Protein AF-A0A0S4M2J9-F1 (afdb_monomer_lite)

Radius of gyration: 23.65 Å; chains: 1; bounding box: 39×30×94 Å

InterPro domains:
  IPR012902 Prokaryotic N-terminal methylation site [PF07963] (7-29)
  IPR012902 Prokaryotic N-terminal methylation site [TIGR02532] (8-29)
  IPR045584 Pilin-like [SSF54523] (9-126)

Sequence (169 aa):
MNNKKMLAFTLIELIVVVAIIGILAAIAIPAYQRYTAKAIFVSGYTLVSHFTDKALLSLAVDGSCRTPSTTGYIVLDSSSVLSKYIITPTLSTDPHSLEGCIVVGFFKSAADGGFAKFDGKAIRIHALKNAGTKDPILKSCVTDIDSSVFDADDLGCPYYSWAGTYLLS

Organism: NCBI:txid1561003

Foldseek 3Di:
DDPPPDPDDDPVNVVVVVVVVVVVCVVVVVVVLLVVLVVLVVQQVVVQVVLQVQLQVCCVVPVGSDDPPDAAWDADDLPGQFGTKHKDFDDDPDQAGKGGIKMKTQGDDVVSVHDPLRHLKIKIWAQIDGPPDPDHGDIAIEICRDCSSNQCVVVRHHHDVCSSPPDDD

pLDDT: mean 84.52, std 11.28, range [41.81, 96.94]

Secondary structure (DSSP, 8-state):
-------PPPHHHHHHHHHHHHHHHHHHHHHHHHHHHHHHHHHHHHHHHHHHHHHHHHHHHHS-S--SS-SSEEEPPTTSSEEEEEEEEE--SSTTSEEEEEEEEEEPPGGGT--GGGTT-EEEEEEEEETTS-PPPEEEEEE---TTT---GGGT--B-TTTT-SS--

Structure (mmCIF, N/CA/C/O backbone):
data_AF-A0A0S4M2J9-F1
#
_entry.id   AF-A0A0S4M2J9-F1
#
loop_
_atom_site.group_PDB
_atom_site.id
_atom_site.type_symbol
_atom_site.label_atom_id
_atom_site.label_alt_id
_atom_site.label_comp_id
_atom_site.label_asym_id
_atom_site.label_entity_id
_atom_site.label_seq_id
_atom_site.pdbx_PDB_ins_code
_atom_site.Cartn_x
_atom_site.Cartn_y
_atom_site.Cartn_z
_atom_site.occupancy
_atom_site.B_iso_or_equiv
_atom_site.auth_seq_id
_atom_site.auth_comp_id
_atom_site.auth_asym_id
_atom_site.auth_atom_id
_atom_site.pdbx_PDB_model_num
ATOM 1 N N . MET A 1 1 ? 3.319 -11.174 63.341 1.00 49.50 1 MET A N 1
ATOM 2 C CA . MET A 1 1 ? 2.776 -11.521 62.008 1.00 49.50 1 MET A CA 1
ATOM 3 C C . MET A 1 1 ? 2.441 -10.227 61.284 1.00 49.50 1 MET A C 1
ATOM 5 O O . MET A 1 1 ? 1.523 -9.533 61.700 1.00 49.50 1 MET A O 1
ATOM 9 N N . ASN A 1 2 ? 3.234 -9.848 60.278 1.00 52.75 2 ASN A N 1
ATOM 10 C CA . ASN A 1 2 ? 2.991 -8.636 59.493 1.00 52.75 2 ASN A CA 1
ATOM 11 C C . ASN A 1 2 ? 1.757 -8.846 58.607 1.00 52.75 2 ASN A C 1
ATOM 13 O O . ASN A 1 2 ? 1.847 -9.486 57.561 1.00 52.75 2 ASN A O 1
ATOM 17 N N . ASN A 1 3 ? 0.610 -8.309 59.031 1.00 58.16 3 ASN A N 1
ATOM 18 C CA . ASN A 1 3 ? -0.598 -8.247 58.212 1.00 58.16 3 ASN A CA 1
ATOM 19 C C . ASN A 1 3 ? -0.371 -7.249 57.070 1.00 58.16 3 ASN A C 1
ATOM 21 O O . ASN A 1 3 ? -0.619 -6.051 57.209 1.00 58.16 3 ASN A O 1
ATOM 25 N N . LYS A 1 4 ? 0.110 -7.740 55.923 1.00 65.38 4 LYS A N 1
ATOM 26 C CA . LYS A 1 4 ? 0.013 -6.997 54.664 1.00 65.38 4 LYS A CA 1
ATOM 27 C C . LYS A 1 4 ? -1.476 -6.831 54.361 1.00 65.38 4 LYS A C 1
ATOM 29 O O . LYS A 1 4 ? -2.137 -7.799 53.994 1.00 65.38 4 LYS A O 1
ATOM 34 N N . LYS A 1 5 ? -2.015 -5.621 54.552 1.00 65.75 5 LYS A N 1
ATOM 35 C CA . LYS A 1 5 ? -3.349 -5.261 54.060 1.00 65.75 5 LYS A CA 1
ATOM 36 C C . LYS A 1 5 ? -3.358 -5.515 52.553 1.00 65.75 5 LYS A C 1
ATOM 38 O O . LYS A 1 5 ? -2.658 -4.825 51.816 1.00 65.75 5 LYS A O 1
ATOM 43 N N . MET A 1 6 ? -4.101 -6.519 52.103 1.00 65.94 6 MET A N 1
ATOM 44 C CA . MET A 1 6 ? -4.396 -6.668 50.683 1.00 65.94 6 MET A CA 1
ATOM 45 C C . MET A 1 6 ? -5.334 -5.520 50.306 1.00 65.94 6 MET A C 1
ATOM 47 O O . MET A 1 6 ? -6.475 -5.477 50.762 1.00 65.94 6 MET A O 1
ATOM 51 N N . LEU A 1 7 ? -4.820 -4.554 49.541 1.00 69.19 7 LEU A N 1
ATOM 52 C CA . LEU A 1 7 ? -5.616 -3.522 48.878 1.00 69.19 7 LEU A CA 1
ATOM 53 C C . LEU A 1 7 ? -6.433 -4.223 47.787 1.00 69.19 7 LEU A C 1
ATOM 55 O O . LEU A 1 7 ? -5.978 -4.377 46.658 1.00 69.19 7 LEU A O 1
ATOM 59 N N . ALA A 1 8 ? -7.591 -4.756 48.166 1.00 70.81 8 ALA A N 1
ATOM 60 C CA . ALA A 1 8 ? -8.529 -5.353 47.232 1.00 70.81 8 ALA A CA 1
ATOM 61 C C . ALA A 1 8 ? -9.339 -4.237 46.559 1.00 70.81 8 ALA A C 1
ATOM 63 O O . ALA A 1 8 ? -9.891 -3.374 47.240 1.00 70.81 8 ALA A O 1
ATOM 64 N N . PHE A 1 9 ? -9.388 -4.263 45.228 1.00 82.12 9 PHE A N 1
ATOM 65 C CA . PHE A 1 9 ? -10.215 -3.375 44.410 1.00 82.12 9 PHE A CA 1
ATOM 66 C C . PHE A 1 9 ? -11.697 -3.648 44.702 1.00 82.12 9 PHE A C 1
ATOM 68 O O . PHE A 1 9 ? -12.104 -4.812 44.768 1.00 82.12 9 PHE A O 1
ATOM 75 N N . THR A 1 10 ? -12.517 -2.613 44.888 1.00 90.69 10 THR A N 1
ATOM 76 C CA . THR A 1 10 ? -13.954 -2.817 45.116 1.00 90.69 10 THR A CA 1
ATOM 77 C C . THR A 1 10 ? -14.673 -3.170 43.811 1.00 90.69 10 THR A C 1
ATOM 79 O O . THR A 1 10 ? -14.272 -2.765 42.717 1.00 90.69 10 THR A O 1
ATOM 82 N N . LEU A 1 11 ? -15.778 -3.916 43.910 1.00 89.88 11 LEU A N 1
ATOM 83 C CA . LEU A 1 11 ? -16.585 -4.292 42.742 1.00 89.88 11 LEU A CA 1
ATOM 84 C C . LEU A 1 11 ? -17.159 -3.059 42.021 1.00 89.88 11 LEU A C 1
ATOM 86 O O . LEU A 1 11 ? -17.265 -3.052 40.797 1.00 89.88 11 LEU A O 1
ATOM 90 N N . ILE A 1 12 ? -17.470 -1.997 42.770 1.00 92.56 12 ILE A N 1
ATOM 91 C CA . ILE A 1 12 ? -17.951 -0.739 42.196 1.00 92.56 12 ILE A CA 1
ATOM 92 C C . ILE A 1 12 ? -16.844 0.024 41.458 1.00 92.56 12 ILE A C 1
ATOM 94 O O . ILE A 1 12 ? -17.089 0.520 40.361 1.00 92.56 12 ILE A O 1
ATOM 98 N N . GLU A 1 13 ? -15.617 0.055 41.987 1.00 92.50 13 GLU A N 1
ATOM 99 C CA . GLU A 1 13 ? -14.477 0.661 41.286 1.00 92.50 13 GLU A CA 1
ATOM 100 C C . GLU A 1 13 ? -14.176 -0.078 39.981 1.00 92.50 13 GLU A C 1
ATOM 102 O O . GLU A 1 13 ? -13.926 0.554 38.956 1.00 92.50 13 GLU A O 1
ATOM 107 N N . LEU A 1 14 ? -14.265 -1.411 39.982 1.00 91.25 14 LEU A N 1
ATOM 108 C CA . LEU A 1 14 ? -14.032 -2.207 38.779 1.00 91.25 14 LEU A CA 1
ATOM 109 C C . LEU A 1 14 ? -15.054 -1.890 37.675 1.00 91.25 14 LEU A C 1
ATOM 111 O O . LEU A 1 14 ? -14.672 -1.705 36.521 1.00 91.25 14 LEU A O 1
ATOM 115 N N . ILE A 1 15 ? -16.342 -1.792 38.016 1.00 95.25 15 ILE A N 1
ATOM 116 C CA . ILE A 1 15 ? -17.405 -1.526 37.033 1.00 95.25 15 ILE A CA 1
ATOM 117 C C . ILE A 1 15 ? -17.233 -0.144 36.392 1.00 95.25 15 ILE A C 1
ATOM 119 O O . ILE A 1 15 ? -17.374 -0.015 35.175 1.00 95.25 15 ILE A O 1
ATOM 123 N N . VAL A 1 16 ? -16.877 0.877 37.179 1.00 94.88 16 VAL A N 1
ATOM 124 C CA . VAL A 1 16 ? -16.634 2.229 36.648 1.00 94.88 16 VAL A CA 1
ATOM 125 C C . VAL A 1 16 ? -15.418 2.241 35.718 1.00 94.88 16 VAL A C 1
ATOM 127 O O . VAL A 1 16 ? -15.480 2.823 34.636 1.00 94.88 16 VAL A O 1
ATOM 130 N N . VAL A 1 17 ? -14.333 1.554 36.086 1.00 95.62 17 VAL A N 1
ATOM 131 C CA . VAL A 1 17 ? -13.135 1.452 35.238 1.00 95.62 17 VAL A CA 1
ATOM 132 C C . VAL A 1 17 ? -13.454 0.762 33.910 1.00 95.62 17 VAL A C 1
ATOM 134 O O . VAL A 1 17 ? -13.076 1.268 32.854 1.00 95.62 17 VAL A O 1
ATOM 137 N N . VAL A 1 18 ? -14.198 -0.348 33.935 1.00 95.12 18 VAL A N 1
ATOM 138 C CA . VAL A 1 18 ? -14.608 -1.060 32.712 1.00 95.12 18 VAL A CA 1
ATOM 139 C C . VAL A 1 18 ? -15.498 -0.180 31.831 1.00 95.12 18 VAL A C 1
ATOM 141 O O . VAL A 1 18 ? -15.320 -0.174 30.614 1.00 95.12 18 VAL A O 1
ATOM 144 N N . ALA A 1 19 ? -16.400 0.611 32.420 1.00 95.75 19 ALA A N 1
ATOM 145 C CA . ALA A 1 19 ? -17.243 1.540 31.670 1.00 95.75 19 ALA A CA 1
ATOM 146 C C . ALA A 1 19 ? -16.417 2.614 30.937 1.00 95.75 19 ALA A C 1
ATOM 148 O O . ALA A 1 19 ? -16.646 2.867 29.754 1.00 95.75 19 ALA A O 1
ATOM 149 N N . ILE A 1 20 ? -15.416 3.200 31.602 1.00 96.94 20 ILE A N 1
ATOM 150 C CA . ILE A 1 20 ? -14.529 4.202 30.990 1.00 96.94 20 ILE A CA 1
ATOM 151 C C . ILE A 1 20 ? -13.689 3.571 29.872 1.00 96.94 20 ILE A C 1
ATOM 153 O O . ILE A 1 20 ? -13.623 4.117 28.769 1.00 96.94 20 ILE A O 1
ATOM 157 N N . ILE A 1 21 ? -13.087 2.401 30.120 1.00 96.50 21 ILE A N 1
ATOM 158 C CA . ILE A 1 21 ? -12.303 1.677 29.106 1.00 96.50 21 ILE A CA 1
ATOM 159 C C . ILE A 1 21 ? -13.180 1.316 27.902 1.00 96.50 21 ILE A C 1
ATOM 161 O O . ILE A 1 21 ? -12.721 1.439 26.770 1.00 96.50 21 ILE A O 1
ATOM 165 N N . GLY A 1 22 ? -14.443 0.935 28.117 1.00 96.38 22 GLY A N 1
ATOM 166 C CA . GLY A 1 22 ? -15.388 0.626 27.043 1.00 96.38 22 GLY A CA 1
ATOM 167 C C . GLY A 1 22 ? -15.620 1.800 26.087 1.00 96.38 22 GLY A C 1
ATOM 168 O O . GLY A 1 22 ? -15.558 1.623 24.870 1.00 96.38 22 GLY A O 1
ATOM 169 N N . ILE A 1 23 ? -15.813 3.012 26.622 1.00 95.81 23 ILE A N 1
ATOM 170 C CA . ILE A 1 23 ? -15.996 4.228 25.809 1.00 95.81 23 ILE A CA 1
ATOM 171 C C . ILE A 1 23 ? -14.713 4.561 25.038 1.00 95.81 23 ILE A C 1
ATOM 173 O O . ILE A 1 23 ? -14.763 4.835 23.839 1.00 95.81 23 ILE A O 1
ATOM 177 N N . LEU A 1 24 ? -13.555 4.499 25.703 1.00 96.94 24 LEU A N 1
ATOM 178 C CA . LEU A 1 24 ? -12.268 4.763 25.056 1.00 96.94 24 LEU A CA 1
ATOM 179 C C . LEU A 1 24 ? -11.977 3.748 23.944 1.00 96.94 24 LEU A C 1
ATOM 181 O O . LEU A 1 24 ? -11.538 4.132 22.861 1.00 96.94 24 LEU A O 1
ATOM 185 N N . ALA A 1 25 ? -12.267 2.466 24.178 1.00 95.44 25 ALA A N 1
ATOM 186 C CA . ALA A 1 25 ? -12.055 1.394 23.213 1.00 95.44 25 ALA A CA 1
ATOM 187 C C . ALA A 1 25 ? -12.900 1.578 21.943 1.00 95.44 25 ALA A C 1
ATOM 189 O O . ALA A 1 25 ? -12.393 1.352 20.844 1.00 95.44 25 ALA A O 1
ATOM 190 N N . ALA A 1 26 ? -14.145 2.050 22.067 1.00 95.12 26 ALA A N 1
ATOM 191 C CA . ALA A 1 26 ? -15.024 2.287 20.920 1.00 95.12 26 ALA A CA 1
ATOM 192 C C . ALA A 1 26 ? -14.437 3.288 19.907 1.00 95.12 26 ALA A C 1
ATOM 194 O O . ALA A 1 26 ? -14.635 3.136 18.703 1.00 95.12 26 ALA A O 1
ATOM 195 N N . ILE A 1 27 ? -13.676 4.280 20.380 1.00 93.38 27 ILE A N 1
ATOM 196 C CA . ILE A 1 27 ? -13.014 5.283 19.532 1.00 93.38 27 ILE A CA 1
ATOM 197 C C . ILE A 1 27 ? -11.606 4.815 19.133 1.00 93.38 27 ILE A C 1
ATOM 199 O O . ILE A 1 27 ? -11.189 4.966 17.984 1.00 93.38 27 ILE A O 1
ATOM 203 N N . ALA A 1 28 ? -10.865 4.218 20.070 1.00 92.94 28 ALA A N 1
ATOM 204 C CA . ALA A 1 28 ? -9.468 3.846 19.874 1.00 92.94 28 ALA A CA 1
ATOM 20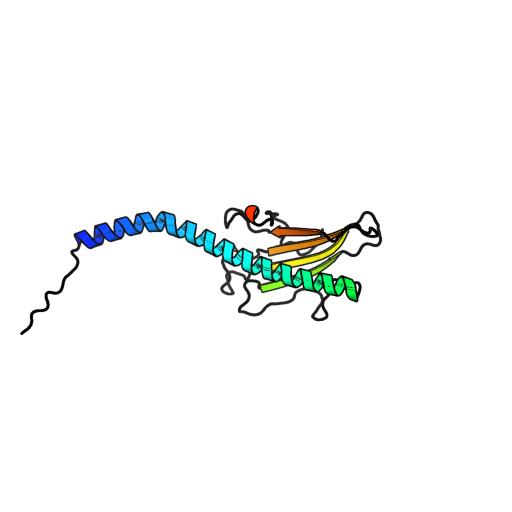5 C C . ALA A 1 28 ? -9.282 2.673 18.900 1.00 92.94 28 ALA A C 1
ATOM 207 O O . ALA A 1 28 ? -8.358 2.698 18.090 1.00 92.94 28 ALA A O 1
ATOM 208 N N . ILE A 1 29 ? -10.154 1.661 18.938 1.00 90.50 29 ILE A N 1
ATOM 209 C CA . ILE A 1 29 ? -10.050 0.473 18.076 1.00 90.50 29 ILE A CA 1
ATOM 210 C C . ILE A 1 29 ? -10.122 0.830 16.579 1.00 90.50 29 ILE A C 1
ATOM 212 O O . ILE A 1 29 ? -9.194 0.464 15.851 1.00 90.50 29 ILE A O 1
ATOM 216 N N . PRO A 1 30 ? -11.151 1.541 16.073 1.00 89.12 30 PRO A N 1
ATOM 217 C CA . PRO A 1 30 ? -11.218 1.877 14.650 1.00 89.12 30 PRO A CA 1
ATOM 218 C C . PRO A 1 30 ? -10.076 2.805 14.217 1.00 89.12 30 PRO A C 1
ATOM 220 O O . PRO A 1 30 ? -9.539 2.639 13.120 1.00 89.12 30 PRO A O 1
ATOM 223 N N . ALA A 1 31 ? -9.649 3.732 15.081 1.00 90.12 31 ALA A N 1
ATOM 224 C CA . ALA A 1 31 ? -8.497 4.587 14.810 1.00 90.12 31 ALA A CA 1
ATOM 225 C C . ALA A 1 31 ? -7.204 3.763 14.669 1.00 90.12 31 ALA A C 1
ATOM 227 O O . ALA A 1 31 ? -6.488 3.893 13.677 1.00 90.12 31 ALA A O 1
ATOM 228 N N . TYR A 1 32 ? -6.937 2.851 15.608 1.00 90.56 32 TYR A N 1
ATOM 229 C CA . TYR A 1 32 ? -5.769 1.968 15.572 1.00 90.56 32 TYR A CA 1
ATOM 230 C C . TYR A 1 32 ? -5.749 1.068 14.326 1.00 90.56 32 TYR A C 1
ATOM 232 O O . TYR A 1 32 ? -4.704 0.895 13.692 1.00 90.56 32 TYR A O 1
ATOM 240 N N . GLN A 1 33 ? -6.908 0.547 13.911 1.00 89.25 33 GLN A N 1
ATOM 241 C CA . GLN A 1 33 ? -7.027 -0.229 12.672 1.00 89.25 33 GLN A CA 1
ATOM 242 C C . GLN A 1 33 ? -6.654 0.585 11.423 1.00 89.25 33 GLN A C 1
ATOM 244 O O . GLN A 1 33 ? -6.030 0.046 10.513 1.00 89.25 33 GLN A O 1
ATOM 249 N N . ARG A 1 34 ? -6.998 1.879 11.369 1.00 88.50 34 ARG A N 1
ATOM 250 C CA . ARG A 1 34 ? -6.601 2.758 10.255 1.00 88.50 34 ARG A CA 1
ATOM 251 C C . ARG A 1 34 ? -5.103 3.058 10.262 1.00 88.50 34 ARG A C 1
ATOM 253 O O . ARG A 1 34 ? -4.475 3.027 9.208 1.00 88.50 34 ARG A O 1
ATOM 260 N N . TYR A 1 35 ? -4.510 3.302 11.432 1.00 90.69 35 TYR A N 1
ATOM 261 C CA . TYR A 1 35 ? -3.064 3.539 11.542 1.00 90.69 35 TYR A CA 1
ATOM 262 C C . TYR A 1 35 ? -2.240 2.326 11.120 1.00 90.69 35 TYR A C 1
ATOM 264 O O . TYR A 1 35 ? -1.276 2.461 10.368 1.00 90.69 35 TYR A O 1
ATOM 272 N N . THR A 1 36 ? -2.639 1.140 11.574 1.00 90.31 36 THR A N 1
ATOM 273 C CA . THR A 1 36 ? -1.987 -0.109 11.172 1.00 90.31 36 THR A CA 1
ATOM 274 C C . THR A 1 36 ? -2.139 -0.341 9.671 1.00 90.31 36 THR A C 1
ATOM 276 O O . THR A 1 36 ? -1.126 -0.552 9.008 1.00 90.31 36 THR A O 1
ATOM 279 N N . ALA A 1 37 ? -3.345 -0.178 9.107 1.00 90.94 37 ALA A N 1
ATOM 280 C CA . ALA A 1 37 ? -3.584 -0.242 7.660 1.00 90.94 37 ALA A CA 1
ATOM 281 C C . ALA A 1 37 ? -2.657 0.694 6.864 1.00 90.94 37 ALA A C 1
ATOM 283 O O . ALA A 1 37 ? -1.991 0.256 5.927 1.00 90.94 37 ALA A O 1
ATOM 284 N N . LYS A 1 38 ? -2.534 1.958 7.285 1.00 91.88 38 LYS A N 1
ATOM 285 C CA . LYS A 1 38 ? -1.633 2.927 6.648 1.00 91.88 38 LYS A CA 1
ATOM 286 C C . LYS A 1 38 ? -0.167 2.481 6.702 1.00 91.88 38 LYS A C 1
ATOM 288 O O . LYS A 1 38 ? 0.538 2.588 5.703 1.00 91.88 38 LYS A O 1
ATOM 293 N N . ALA A 1 39 ? 0.301 1.950 7.832 1.00 91.75 39 ALA A N 1
ATOM 294 C CA . ALA A 1 39 ? 1.679 1.466 7.969 1.00 91.75 39 ALA A CA 1
ATOM 295 C C . ALA A 1 39 ? 1.985 0.279 7.032 1.00 91.75 39 ALA A C 1
ATOM 297 O O . ALA A 1 39 ? 3.057 0.203 6.424 1.00 91.75 39 ALA A O 1
ATOM 298 N N . ILE A 1 40 ? 1.023 -0.628 6.865 1.00 91.31 40 ILE A N 1
ATOM 299 C CA . ILE A 1 40 ? 1.135 -1.774 5.952 1.00 91.31 40 ILE A CA 1
ATOM 300 C C . ILE A 1 40 ? 1.161 -1.300 4.508 1.00 91.31 40 ILE A C 1
ATOM 302 O O . ILE A 1 40 ? 1.985 -1.754 3.719 1.00 91.31 40 ILE A O 1
ATOM 306 N N . PHE A 1 41 ? 0.300 -0.346 4.165 1.00 93.06 41 PHE A N 1
ATOM 307 C CA . PHE A 1 41 ? 0.306 0.231 2.835 1.00 93.06 41 PHE A CA 1
ATOM 308 C C . PHE A 1 41 ? 1.637 0.896 2.505 1.00 93.06 41 PHE A C 1
ATOM 310 O O . PHE A 1 41 ? 2.204 0.621 1.455 1.00 93.06 41 PHE A O 1
ATOM 317 N N . VAL A 1 42 ? 2.162 1.726 3.410 1.00 93.56 42 VAL A N 1
ATOM 318 C CA . VAL A 1 42 ? 3.446 2.410 3.208 1.00 93.56 42 VAL A CA 1
ATOM 319 C C . VAL A 1 42 ? 4.581 1.403 3.048 1.00 93.56 42 VAL A C 1
ATOM 321 O O . VAL A 1 42 ? 5.413 1.576 2.163 1.00 93.56 42 VAL A O 1
ATOM 324 N N . SER A 1 43 ? 4.611 0.330 3.843 1.00 92.69 43 SER A N 1
ATOM 325 C CA . SER A 1 43 ? 5.616 -0.724 3.650 1.00 92.69 43 SER A CA 1
ATOM 326 C C . SER A 1 43 ? 5.441 -1.443 2.309 1.00 92.69 43 SER A C 1
ATOM 328 O O . SER A 1 43 ? 6.415 -1.612 1.587 1.00 92.69 43 SER A O 1
ATOM 330 N N . GLY A 1 44 ? 4.218 -1.777 1.893 1.00 92.75 44 GLY A N 1
ATOM 331 C CA . GLY A 1 44 ? 3.970 -2.329 0.558 1.00 92.75 44 GLY A CA 1
ATOM 332 C C . GLY A 1 44 ? 4.436 -1.382 -0.551 1.00 92.75 44 GLY A C 1
ATOM 333 O O . GLY A 1 44 ? 5.155 -1.790 -1.461 1.00 92.75 44 GLY A O 1
ATOM 334 N N . TYR A 1 45 ? 4.100 -0.099 -0.436 1.00 94.06 45 TYR A N 1
ATOM 335 C CA . TYR A 1 45 ? 4.461 0.944 -1.391 1.00 94.06 45 TYR A CA 1
ATOM 336 C C . TYR A 1 45 ? 5.973 1.109 -1.536 1.00 94.06 45 TYR A C 1
ATOM 338 O O . TYR A 1 45 ? 6.469 1.198 -2.661 1.00 94.06 45 TYR A O 1
ATOM 346 N N . THR A 1 46 ? 6.730 1.109 -0.435 1.00 94.19 46 THR A N 1
ATOM 347 C CA . THR A 1 46 ? 8.195 1.222 -0.499 1.00 94.19 46 THR A CA 1
ATOM 348 C C . THR A 1 46 ? 8.826 0.001 -1.161 1.00 94.19 46 THR A C 1
ATOM 350 O O . THR A 1 46 ? 9.754 0.165 -1.954 1.00 94.19 46 THR A O 1
ATOM 353 N N . LEU A 1 47 ? 8.290 -1.206 -0.930 1.00 93.00 47 LEU A N 1
ATOM 354 C CA . LEU A 1 47 ? 8.725 -2.408 -1.645 1.00 93.00 47 LEU A CA 1
ATOM 355 C C . LEU A 1 47 ? 8.460 -2.302 -3.155 1.00 93.00 47 LEU A C 1
ATOM 357 O O . LEU A 1 47 ? 9.379 -2.525 -3.945 1.00 93.00 47 LEU A O 1
ATOM 361 N N . VAL A 1 48 ? 7.241 -1.933 -3.573 1.00 92.81 48 VAL A N 1
ATOM 362 C CA . VAL A 1 48 ? 6.911 -1.777 -5.006 1.00 92.81 48 VAL A CA 1
ATOM 363 C C . VAL A 1 48 ? 7.757 -0.679 -5.650 1.00 92.81 48 VAL A C 1
ATOM 365 O O . VAL A 1 48 ? 8.260 -0.860 -6.760 1.00 92.81 48 VAL A O 1
ATOM 368 N N . SER A 1 49 ? 7.982 0.430 -4.945 1.00 93.56 49 SER A N 1
ATOM 369 C CA . SER A 1 49 ? 8.836 1.529 -5.409 1.00 93.56 49 SER A CA 1
ATOM 370 C C . SER A 1 49 ? 10.270 1.058 -5.639 1.00 93.56 49 SER A C 1
ATOM 372 O O . SER A 1 49 ? 10.839 1.302 -6.698 1.00 93.56 49 SER A O 1
ATOM 374 N N . HIS A 1 50 ? 10.823 0.287 -4.704 1.00 91.88 50 HIS A N 1
ATOM 375 C CA . HIS A 1 50 ? 12.158 -0.283 -4.840 1.00 91.88 50 HIS A CA 1
ATOM 376 C C . HIS A 1 50 ? 12.266 -1.263 -6.024 1.00 91.88 50 HIS A C 1
ATOM 378 O O . HIS A 1 50 ? 13.263 -1.249 -6.750 1.00 91.88 50 HIS A O 1
ATOM 384 N N . PHE A 1 51 ? 11.246 -2.093 -6.278 1.00 90.12 51 PHE A N 1
ATOM 385 C CA . PHE A 1 51 ? 11.221 -2.939 -7.480 1.00 90.12 51 PHE A CA 1
ATOM 386 C C . PHE A 1 51 ? 11.105 -2.117 -8.767 1.00 90.12 51 PHE A C 1
ATOM 388 O O . PHE A 1 51 ? 11.745 -2.451 -9.763 1.00 90.12 51 PHE A O 1
ATOM 395 N N . THR A 1 52 ? 10.350 -1.019 -8.730 1.00 90.62 52 THR A N 1
ATOM 396 C CA . THR A 1 52 ? 10.227 -0.076 -9.849 1.00 90.62 52 THR A CA 1
ATOM 397 C C . THR A 1 52 ? 11.569 0.570 -10.174 1.00 90.62 52 THR A C 1
ATOM 399 O O . THR A 1 52 ? 11.957 0.610 -11.336 1.00 90.62 52 THR A O 1
ATOM 402 N N . ASP A 1 53 ? 12.330 1.000 -9.168 1.00 91.38 53 ASP A N 1
ATOM 403 C CA . ASP A 1 53 ? 13.662 1.583 -9.367 1.00 91.38 53 ASP A CA 1
ATOM 404 C C . ASP A 1 53 ? 14.635 0.595 -10.012 1.00 91.38 53 ASP A C 1
ATOM 406 O O . ASP A 1 53 ? 15.379 0.951 -10.928 1.00 91.38 53 ASP A O 1
ATOM 410 N N . LYS A 1 54 ? 14.589 -0.672 -9.590 1.00 89.25 54 LYS A N 1
ATOM 411 C CA . LYS A 1 54 ? 15.388 -1.738 -10.206 1.00 89.25 54 LYS A CA 1
ATOM 412 C C . LYS A 1 54 ? 14.983 -2.011 -11.654 1.00 89.25 54 LYS A C 1
ATOM 414 O O . LYS A 1 54 ? 15.864 -2.187 -12.491 1.00 89.25 54 LYS A O 1
ATOM 419 N N . ALA A 1 55 ? 13.684 -2.023 -11.950 1.00 88.38 55 ALA A N 1
ATOM 420 C CA . ALA A 1 55 ? 13.174 -2.196 -13.311 1.00 88.38 55 ALA A CA 1
ATOM 421 C C . ALA A 1 55 ? 13.548 -1.017 -14.227 1.00 88.38 55 ALA A C 1
ATOM 423 O O . ALA A 1 55 ? 13.833 -1.201 -15.406 1.00 88.38 55 ALA A O 1
ATOM 424 N N . LEU A 1 56 ? 13.592 0.204 -13.688 1.00 88.00 56 LEU A N 1
ATOM 425 C CA . LEU A 1 56 ? 14.048 1.379 -14.431 1.00 88.00 56 LEU A CA 1
ATOM 426 C C . LEU A 1 56 ? 15.549 1.349 -14.709 1.00 88.00 56 LEU A C 1
ATOM 428 O O . LEU A 1 56 ? 15.978 1.741 -15.792 1.00 88.00 56 LEU A O 1
ATOM 432 N N . LEU A 1 57 ? 16.349 0.855 -13.762 1.00 88.62 57 LEU A N 1
ATOM 433 C CA . LEU A 1 57 ? 17.775 0.651 -13.993 1.00 88.62 57 LEU A CA 1
ATOM 434 C C . LEU A 1 57 ? 18.015 -0.380 -15.106 1.00 88.62 57 LEU A C 1
ATOM 436 O O . LEU A 1 57 ? 18.823 -0.124 -15.995 1.00 88.62 57 LEU A O 1
ATOM 440 N N . SER A 1 58 ? 17.296 -1.508 -15.104 1.00 86.19 58 SER A N 1
ATOM 441 C CA . SER A 1 58 ? 17.419 -2.510 -16.174 1.00 86.19 58 SER A CA 1
ATOM 442 C C . SER A 1 58 ? 16.928 -1.980 -17.522 1.00 86.19 58 SER A C 1
ATOM 444 O O . SER A 1 58 ? 17.527 -2.281 -18.551 1.00 86.19 58 SER A O 1
ATOM 446 N N . LEU A 1 59 ? 15.900 -1.122 -17.532 1.00 85.69 59 LEU A N 1
ATOM 447 C CA . LEU A 1 59 ? 15.451 -0.451 -18.752 1.00 85.69 59 LEU A CA 1
ATOM 448 C C . LEU A 1 59 ? 16.561 0.423 -19.353 1.00 85.69 59 LEU A C 1
ATOM 450 O O . LEU A 1 59 ? 16.729 0.440 -20.568 1.00 85.69 59 LEU A O 1
ATOM 454 N N . ALA A 1 60 ? 17.336 1.115 -18.516 1.00 84.06 60 ALA A N 1
ATOM 455 C CA . ALA A 1 60 ? 18.430 1.971 -18.969 1.00 84.06 60 ALA A CA 1
ATOM 456 C C . ALA A 1 60 ? 19.644 1.190 -19.504 1.00 84.06 60 ALA A C 1
ATOM 458 O O . ALA A 1 60 ? 20.329 1.685 -20.396 1.00 84.06 60 ALA A O 1
ATOM 459 N N . VAL A 1 61 ? 19.924 0.001 -18.957 1.00 86.06 61 VAL A N 1
ATOM 460 C CA . VAL A 1 61 ? 21.092 -0.817 -19.336 1.00 86.06 61 VAL A CA 1
ATOM 461 C C . VAL A 1 61 ? 20.774 -1.751 -20.504 1.00 86.06 61 VAL A C 1
ATOM 463 O O . VAL A 1 61 ? 21.509 -1.773 -21.487 1.00 86.06 61 VAL A O 1
ATOM 466 N N . ASP A 1 62 ? 19.661 -2.481 -20.415 1.00 82.50 62 ASP A N 1
ATOM 467 C CA . ASP A 1 62 ? 19.324 -3.592 -21.314 1.00 82.50 62 ASP A CA 1
ATOM 468 C C . ASP A 1 62 ? 18.126 -3.285 -22.231 1.00 82.50 62 ASP A C 1
ATOM 470 O O . ASP A 1 62 ? 17.694 -4.141 -23.004 1.00 82.50 62 ASP A O 1
ATOM 474 N N . GLY A 1 63 ? 17.532 -2.089 -22.133 1.00 79.56 63 GLY A N 1
ATOM 475 C CA . GLY A 1 63 ? 16.336 -1.726 -22.904 1.00 79.56 63 GLY A CA 1
ATOM 476 C C . GLY A 1 63 ? 15.079 -2.498 -22.487 1.00 79.56 63 GLY A C 1
ATOM 477 O O . GLY A 1 63 ? 14.116 -2.576 -23.247 1.00 79.56 63 GLY A O 1
ATOM 478 N N . SER A 1 64 ? 15.073 -3.091 -21.289 1.00 81.62 64 SER A N 1
ATOM 479 C CA . SER A 1 64 ? 13.991 -3.944 -20.798 1.00 81.62 64 SER A CA 1
ATOM 480 C C . SER A 1 64 ? 13.685 -3.696 -19.322 1.00 81.62 64 SER A C 1
ATOM 482 O O . SER A 1 64 ? 14.570 -3.681 -18.471 1.00 81.62 64 SER A O 1
ATOM 484 N N . CYS A 1 65 ? 12.398 -3.612 -18.985 1.00 82.44 65 CYS A N 1
ATOM 485 C CA . CYS A 1 65 ? 11.934 -3.560 -17.593 1.00 82.44 65 CYS A CA 1
ATOM 486 C C . CYS A 1 65 ? 12.093 -4.884 -16.837 1.00 82.44 65 CYS A C 1
ATOM 488 O O . CYS A 1 65 ? 11.783 -4.962 -15.650 1.00 82.44 65 CYS A O 1
ATOM 490 N N . ARG A 1 66 ? 12.508 -5.957 -17.518 1.00 77.31 66 ARG A N 1
ATOM 491 C CA . ARG A 1 66 ? 12.762 -7.238 -16.860 1.00 77.31 66 ARG A CA 1
ATOM 492 C C . ARG A 1 66 ? 14.058 -7.159 -16.066 1.00 77.31 66 ARG A C 1
ATOM 494 O O . ARG A 1 66 ? 15.098 -6.797 -16.604 1.00 77.31 66 ARG A O 1
ATOM 501 N N . THR A 1 67 ? 14.000 -7.599 -14.818 1.00 66.38 67 THR A N 1
ATOM 502 C CA . THR A 1 67 ? 15.194 -7.895 -14.029 1.00 66.38 67 THR A CA 1
ATOM 503 C C . THR A 1 67 ? 15.726 -9.290 -14.407 1.00 66.38 67 THR A C 1
ATOM 505 O O . THR A 1 67 ? 14.969 -10.126 -14.910 1.00 66.38 67 THR A O 1
ATOM 508 N N . PRO A 1 68 ? 17.017 -9.591 -14.170 1.00 55.16 68 PRO A N 1
ATOM 509 C CA . PRO A 1 68 ? 17.601 -10.910 -14.452 1.00 55.16 68 PRO A CA 1
ATOM 510 C C . PRO A 1 68 ? 16.946 -12.055 -13.655 1.00 55.16 68 PRO A C 1
ATOM 512 O O . PRO A 1 68 ? 17.103 -13.224 -14.001 1.00 55.16 68 PRO A O 1
ATOM 515 N N . SER A 1 69 ? 16.174 -11.733 -12.615 1.00 53.56 69 SER A N 1
ATOM 516 C CA . SER A 1 69 ? 15.325 -12.663 -11.877 1.00 53.56 69 SER A CA 1
ATOM 517 C C . SER A 1 69 ? 13.877 -12.586 -12.379 1.00 53.56 69 SER A C 1
ATOM 519 O O . SER A 1 69 ? 13.036 -11.945 -11.762 1.00 53.56 69 SER A O 1
ATOM 521 N N . THR A 1 70 ? 13.607 -13.297 -13.472 1.00 52.62 70 THR A N 1
ATOM 522 C CA . THR A 1 70 ? 12.279 -13.755 -13.922 1.00 52.62 70 THR A CA 1
ATOM 523 C C . THR A 1 70 ? 11.334 -12.730 -14.563 1.00 52.62 70 THR A C 1
ATOM 525 O O . THR A 1 70 ? 11.082 -11.623 -14.105 1.00 52.62 70 THR A O 1
ATOM 528 N N . THR A 1 71 ? 10.731 -13.188 -15.658 1.00 54.62 71 THR A N 1
ATOM 529 C CA . THR A 1 71 ? 9.572 -12.576 -16.308 1.00 54.62 71 THR A CA 1
ATOM 530 C C . THR A 1 71 ? 8.292 -13.043 -15.625 1.00 54.62 71 THR A C 1
ATOM 532 O O . THR A 1 71 ? 8.057 -14.246 -15.563 1.00 54.62 71 THR A O 1
ATOM 535 N N . GLY A 1 72 ? 7.425 -12.124 -15.200 1.00 67.06 72 GLY A N 1
ATOM 536 C CA . GLY A 1 72 ? 6.099 -12.462 -14.673 1.00 67.06 72 GLY A CA 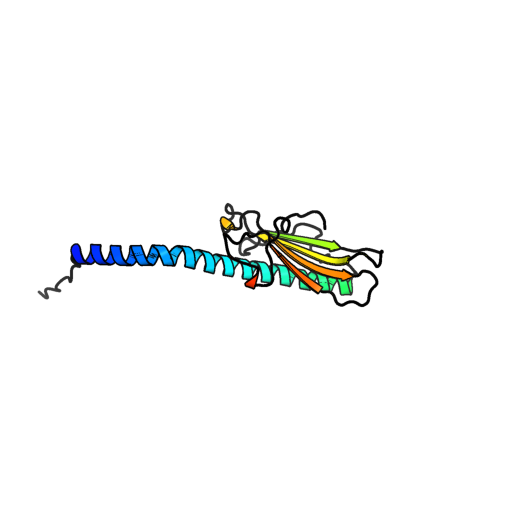1
ATOM 537 C C . GLY A 1 72 ? 5.999 -12.311 -13.158 1.00 67.06 72 GLY A C 1
ATOM 538 O O . GLY A 1 72 ? 6.576 -11.389 -12.588 1.00 67.06 72 GLY A O 1
ATOM 539 N N . TYR A 1 73 ? 5.210 -13.177 -12.519 1.00 73.50 73 TYR A N 1
ATOM 540 C CA . TYR A 1 73 ? 4.974 -13.133 -11.077 1.00 73.50 73 TYR A CA 1
ATOM 541 C C . TYR A 1 73 ? 6.218 -13.572 -10.305 1.00 73.50 73 TYR A C 1
ATOM 543 O O . TYR A 1 73 ? 6.694 -14.693 -10.472 1.00 73.50 73 TYR A O 1
ATOM 551 N N . ILE A 1 74 ? 6.693 -12.718 -9.406 1.00 83.25 74 ILE A N 1
ATOM 552 C CA . ILE A 1 74 ? 7.759 -13.045 -8.462 1.00 83.25 74 ILE A CA 1
ATOM 553 C C . ILE A 1 74 ? 7.133 -13.108 -7.077 1.00 83.25 74 ILE A C 1
ATOM 555 O O . ILE A 1 74 ? 6.570 -12.123 -6.601 1.00 83.25 74 ILE A O 1
ATOM 559 N N . VAL A 1 75 ? 7.202 -14.284 -6.458 1.00 84.25 75 VAL A N 1
ATOM 560 C CA . VAL A 1 75 ? 6.709 -14.522 -5.099 1.00 84.25 75 VAL A CA 1
ATOM 561 C C . VAL A 1 75 ? 7.742 -14.002 -4.108 1.00 84.25 75 VAL A C 1
ATOM 563 O O . VAL A 1 75 ? 8.942 -14.221 -4.273 1.00 84.25 75 VAL A O 1
ATOM 566 N N . LEU A 1 76 ? 7.267 -13.286 -3.097 1.00 86.69 76 LEU A N 1
ATOM 567 C CA . LEU A 1 76 ? 8.090 -12.740 -2.027 1.00 86.69 76 LEU A CA 1
ATOM 568 C C . LEU A 1 76 ? 8.042 -13.664 -0.810 1.00 86.69 76 LEU A C 1
ATOM 570 O O . LEU A 1 76 ? 7.142 -14.491 -0.667 1.00 86.69 76 LEU A O 1
ATOM 574 N N . ASP A 1 77 ? 9.037 -13.534 0.060 1.00 84.75 77 ASP A N 1
ATOM 575 C CA . ASP A 1 77 ? 9.141 -14.362 1.256 1.00 84.75 77 ASP A CA 1
ATOM 576 C C . ASP A 1 77 ? 7.957 -14.182 2.229 1.00 84.75 77 ASP A C 1
ATOM 578 O O . ASP A 1 77 ? 7.143 -13.251 2.161 1.00 84.75 77 ASP A O 1
ATOM 582 N N . SER A 1 78 ? 7.870 -15.096 3.195 1.00 77.62 78 SER A N 1
ATOM 583 C CA . SER A 1 78 ? 6.829 -15.095 4.222 1.00 77.62 78 SER A CA 1
ATOM 584 C C . SER A 1 78 ? 6.921 -13.911 5.197 1.00 77.62 78 SER A C 1
ATOM 586 O O . SER A 1 78 ? 5.917 -13.626 5.847 1.00 77.62 78 SER A O 1
ATOM 588 N N . SER A 1 79 ? 8.022 -13.152 5.233 1.00 83.00 79 SER A N 1
ATOM 589 C CA . SER A 1 79 ? 8.154 -11.937 6.055 1.00 83.00 79 SER A CA 1
ATOM 590 C C . SER A 1 79 ? 7.694 -10.643 5.369 1.00 83.00 79 SER A C 1
ATOM 592 O O . SER A 1 79 ? 7.388 -9.670 6.052 1.00 83.00 79 SER A O 1
ATOM 594 N N . SER A 1 80 ? 7.593 -10.622 4.037 1.00 88.62 80 SER A N 1
ATOM 595 C CA . SER A 1 80 ? 7.118 -9.461 3.271 1.00 88.62 80 SER A CA 1
ATOM 596 C C . SER A 1 80 ? 5.632 -9.149 3.510 1.00 88.62 80 SER A C 1
ATOM 598 O O . SER A 1 80 ? 4.827 -10.046 3.734 1.00 88.62 80 SER A O 1
ATOM 600 N N . VAL A 1 81 ? 5.210 -7.887 3.404 1.00 90.81 81 VAL A N 1
ATOM 601 C CA . VAL A 1 81 ? 3.772 -7.525 3.414 1.00 90.81 81 VAL A CA 1
ATOM 602 C C . VAL A 1 81 ? 3.070 -7.830 2.085 1.00 90.81 81 VAL A C 1
ATOM 604 O O . VAL A 1 81 ? 1.843 -7.928 2.020 1.00 90.81 81 VAL A O 1
ATOM 607 N N . LEU A 1 82 ? 3.858 -8.002 1.025 1.00 91.25 82 LEU A N 1
ATOM 608 C CA . LEU A 1 82 ? 3.402 -8.378 -0.305 1.00 91.25 82 LEU A CA 1
ATOM 609 C C . LEU A 1 82 ? 3.591 -9.885 -0.509 1.00 91.25 82 LEU A C 1
ATOM 611 O O . LEU A 1 82 ? 4.582 -10.459 -0.058 1.00 91.25 82 LEU A O 1
ATOM 615 N N . SER A 1 83 ? 2.655 -10.525 -1.203 1.00 90.75 83 SER A N 1
ATOM 616 C CA . SER A 1 83 ? 2.749 -11.940 -1.588 1.00 90.75 83 SER A CA 1
ATOM 617 C C . SER A 1 83 ? 3.559 -12.113 -2.865 1.00 90.75 83 SER A C 1
ATOM 619 O O . SER A 1 83 ? 4.390 -13.011 -2.982 1.00 90.75 83 SER A O 1
ATOM 621 N N . LYS A 1 84 ? 3.311 -11.242 -3.840 1.00 89.44 84 LYS A N 1
ATOM 622 C CA . LYS A 1 84 ? 3.909 -11.311 -5.166 1.00 89.44 84 LYS A CA 1
ATOM 623 C C . LYS A 1 84 ? 3.957 -9.935 -5.805 1.00 89.44 84 LYS A C 1
ATOM 625 O O . LYS A 1 84 ? 3.181 -9.051 -5.446 1.00 89.44 84 LYS A O 1
ATOM 630 N N . TYR A 1 85 ? 4.812 -9.779 -6.802 1.00 90.44 85 TYR A N 1
ATOM 631 C CA . TYR A 1 85 ? 4.773 -8.631 -7.698 1.00 90.44 85 TYR A CA 1
ATOM 632 C C . TYR A 1 85 ? 4.940 -9.057 -9.157 1.00 90.44 85 TYR A C 1
ATOM 634 O O . TYR A 1 85 ? 5.426 -10.151 -9.441 1.00 90.4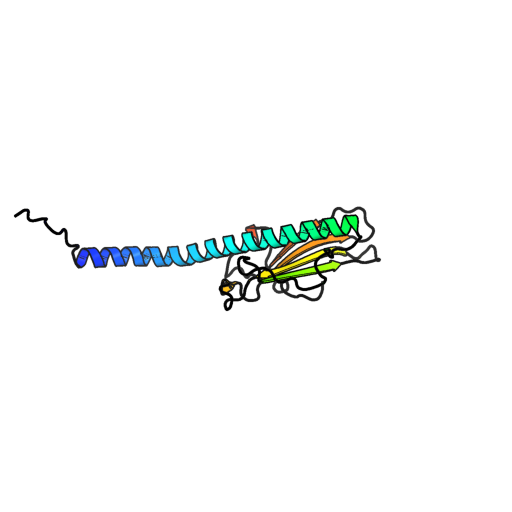4 85 TYR A O 1
ATOM 642 N N . ILE A 1 86 ? 4.504 -8.201 -10.076 1.00 88.19 86 ILE A N 1
ATOM 643 C CA . ILE A 1 86 ? 4.645 -8.363 -11.525 1.00 88.19 86 ILE A CA 1
ATOM 644 C C . ILE A 1 86 ? 5.302 -7.105 -12.075 1.00 88.19 86 ILE A C 1
ATOM 646 O O . ILE A 1 86 ? 4.938 -5.999 -11.675 1.00 88.19 86 ILE A O 1
ATOM 650 N N . ILE A 1 87 ? 6.215 -7.271 -13.031 1.00 88.00 87 ILE A N 1
ATOM 651 C CA . ILE A 1 87 ? 6.731 -6.174 -13.849 1.00 88.00 87 ILE A CA 1
ATOM 652 C C . ILE A 1 87 ? 6.287 -6.386 -15.294 1.00 88.00 87 ILE A C 1
ATOM 654 O O . ILE A 1 87 ? 6.552 -7.435 -15.885 1.00 88.00 87 ILE A O 1
ATOM 658 N N . THR A 1 88 ? 5.645 -5.372 -15.860 1.00 84.56 88 THR A N 1
ATOM 659 C CA . THR A 1 88 ? 5.186 -5.353 -17.247 1.00 84.56 88 THR A CA 1
ATOM 660 C C . THR A 1 88 ? 5.898 -4.221 -17.984 1.00 84.56 88 THR A C 1
ATOM 662 O O . THR A 1 88 ? 5.710 -3.054 -17.629 1.00 84.56 88 THR A O 1
ATOM 665 N N . PRO A 1 89 ? 6.740 -4.523 -18.987 1.00 82.19 89 PRO A N 1
ATOM 666 C CA . PRO A 1 89 ? 7.267 -3.490 -19.862 1.00 82.19 89 PRO A CA 1
ATOM 667 C C . PRO A 1 89 ? 6.133 -2.922 -20.715 1.00 82.19 89 PRO A C 1
ATOM 669 O O . PRO A 1 89 ? 5.330 -3.667 -21.271 1.00 82.19 89 PRO A O 1
ATOM 672 N N . THR A 1 90 ? 6.102 -1.604 -20.845 1.00 80.06 90 THR A N 1
ATOM 673 C CA . THR A 1 90 ? 5.319 -0.907 -21.866 1.00 80.06 90 THR A CA 1
ATOM 674 C C . THR A 1 90 ? 6.349 -0.417 -22.869 1.00 80.06 90 THR A C 1
ATOM 676 O O . THR A 1 90 ? 7.089 0.513 -22.581 1.00 80.06 90 THR A O 1
ATOM 679 N N . LEU A 1 91 ? 6.521 -1.120 -23.982 1.00 71.19 91 LEU A N 1
ATOM 680 C CA . LEU A 1 91 ? 7.434 -0.707 -25.047 1.00 71.19 91 LEU A CA 1
ATOM 681 C C . LEU A 1 91 ? 6.574 -0.486 -26.281 1.00 71.19 91 LEU A C 1
ATOM 683 O O . LEU A 1 91 ? 5.900 -1.412 -26.728 1.00 71.19 91 LEU A O 1
ATOM 687 N N . SER A 1 92 ? 6.580 0.735 -26.801 1.00 68.31 92 SER A N 1
ATOM 688 C CA . SER A 1 92 ? 5.899 1.066 -28.044 1.00 68.31 92 SER A CA 1
ATOM 689 C C . SER A 1 92 ? 6.877 1.729 -28.995 1.00 68.31 92 SER A C 1
ATOM 691 O O . SER A 1 92 ? 7.700 2.548 -28.593 1.00 68.31 92 SER A O 1
ATOM 693 N N . THR A 1 93 ? 6.787 1.357 -30.265 1.00 64.38 93 THR A N 1
ATOM 694 C CA . THR A 1 93 ? 7.518 2.011 -31.352 1.00 64.38 93 THR A CA 1
ATOM 695 C C . THR A 1 93 ? 6.809 3.272 -31.846 1.00 64.38 93 THR A C 1
ATOM 697 O O . THR A 1 93 ? 7.394 4.026 -32.621 1.00 64.38 93 THR A O 1
ATOM 700 N N . ASP A 1 94 ? 5.570 3.514 -31.405 1.00 71.69 94 ASP A N 1
ATOM 701 C CA . ASP A 1 94 ? 4.762 4.656 -31.824 1.00 71.69 94 ASP A CA 1
ATOM 702 C C . ASP A 1 94 ? 4.971 5.850 -30.885 1.00 71.69 94 ASP A C 1
ATOM 704 O O . ASP A 1 94 ? 4.672 5.733 -29.697 1.00 71.69 94 ASP A O 1
ATOM 708 N N . PRO A 1 95 ? 5.366 7.037 -31.381 1.00 63.75 95 PRO A N 1
ATOM 709 C CA . PRO A 1 95 ? 5.693 8.194 -30.540 1.00 63.75 95 PRO A CA 1
ATOM 710 C C . PRO A 1 95 ? 4.500 8.821 -29.792 1.00 63.75 95 PRO A C 1
ATOM 712 O O . PRO A 1 95 ? 4.670 9.734 -28.987 1.00 63.75 95 PRO A O 1
ATOM 715 N N . HIS A 1 96 ? 3.282 8.338 -30.053 1.00 69.62 96 HIS A N 1
ATOM 716 C CA . HIS A 1 96 ? 2.054 8.722 -29.348 1.00 69.62 96 HIS A CA 1
ATOM 717 C C . HIS A 1 96 ? 1.646 7.735 -28.245 1.00 69.62 96 HIS A C 1
ATOM 719 O O . HIS A 1 96 ? 0.622 7.928 -27.595 1.00 69.62 96 HIS A O 1
ATOM 725 N N . SER A 1 97 ? 2.420 6.669 -28.049 1.00 82.19 97 SER A N 1
ATOM 726 C CA . SER A 1 97 ? 2.202 5.683 -26.992 1.00 82.19 97 SER A CA 1
ATOM 727 C C . SER A 1 97 ? 3.104 5.950 -25.792 1.00 82.19 97 SER A C 1
ATOM 729 O O . SER A 1 97 ? 4.065 6.710 -25.879 1.00 82.19 97 SER A O 1
ATOM 731 N N . LEU A 1 98 ? 2.824 5.295 -24.668 1.00 85.25 98 LEU A N 1
ATOM 732 C CA . LEU A 1 98 ? 3.682 5.345 -23.488 1.00 85.25 98 LEU A CA 1
ATOM 733 C C . LEU A 1 98 ? 4.767 4.262 -23.563 1.00 85.25 98 LEU A C 1
ATOM 735 O O . LEU A 1 98 ? 4.502 3.140 -23.991 1.00 85.25 98 LEU A O 1
ATOM 739 N N . GLU A 1 99 ? 5.977 4.589 -23.114 1.00 86.31 99 GLU A N 1
ATOM 740 C CA . GLU A 1 99 ? 7.056 3.634 -22.883 1.00 86.31 99 GLU A CA 1
ATOM 741 C C . GLU A 1 99 ? 7.577 3.702 -21.442 1.00 86.31 99 GLU A C 1
ATOM 743 O O . GLU A 1 99 ? 7.623 4.770 -20.829 1.00 86.31 99 GLU A O 1
ATOM 748 N N . GLY A 1 100 ? 7.974 2.560 -20.885 1.00 88.62 100 GLY A N 1
ATOM 749 C CA . GLY A 1 100 ? 8.491 2.445 -19.527 1.00 88.62 100 GLY A CA 1
ATOM 750 C C . GLY A 1 100 ? 8.084 1.142 -18.846 1.00 88.62 100 GLY A C 1
ATOM 751 O O . GLY A 1 100 ? 7.876 0.120 -19.501 1.00 88.62 100 GLY A O 1
ATOM 752 N N . CYS A 1 101 ? 7.981 1.169 -17.517 1.00 88.69 101 CYS A N 1
ATOM 753 C CA . CYS A 1 101 ? 7.723 -0.012 -16.697 1.00 88.69 101 CYS A CA 1
ATOM 754 C C . CYS A 1 101 ? 6.480 0.175 -15.828 1.00 88.69 101 CYS A C 1
ATOM 756 O O . CYS A 1 101 ? 6.352 1.171 -15.118 1.00 88.69 101 CYS A O 1
ATOM 758 N N . ILE A 1 102 ? 5.600 -0.821 -15.828 1.00 89.56 102 ILE A N 1
ATOM 759 C CA . ILE A 1 102 ? 4.478 -0.925 -14.895 1.00 89.56 102 ILE A CA 1
ATOM 760 C C . ILE A 1 102 ? 4.812 -2.015 -13.884 1.00 89.56 102 ILE A C 1
ATOM 762 O O . ILE A 1 102 ? 5.113 -3.146 -14.267 1.00 89.56 102 ILE A O 1
ATOM 766 N N . VAL A 1 103 ? 4.746 -1.693 -12.595 1.00 91.38 103 VAL A N 1
ATOM 767 C CA . VAL A 1 103 ? 4.988 -2.650 -11.511 1.00 91.38 103 VAL A CA 1
ATOM 768 C C . VAL A 1 103 ? 3.745 -2.759 -10.648 1.00 91.38 103 VAL A C 1
ATOM 770 O O . VAL A 1 103 ? 3.233 -1.752 -10.169 1.00 91.38 103 VAL A O 1
ATOM 773 N N . VAL A 1 104 ? 3.264 -3.981 -10.435 1.00 92.25 104 VAL A N 1
ATOM 774 C CA . VAL A 1 104 ? 2.099 -4.265 -9.589 1.00 92.25 104 VAL A CA 1
ATOM 775 C C . VAL A 1 104 ? 2.540 -5.158 -8.439 1.00 92.25 104 VAL A C 1
ATOM 777 O O . VAL A 1 104 ? 3.007 -6.268 -8.679 1.00 92.25 104 VAL A O 1
ATOM 780 N N . GLY A 1 105 ? 2.404 -4.692 -7.201 1.00 92.75 105 GLY A N 1
ATOM 781 C CA . GLY A 1 105 ? 2.615 -5.486 -5.992 1.00 92.75 105 GLY A CA 1
ATOM 782 C C . GLY A 1 105 ? 1.287 -5.874 -5.360 1.00 92.75 105 GLY A C 1
ATOM 783 O O . GLY A 1 105 ? 0.446 -5.014 -5.129 1.00 92.75 105 GLY A O 1
ATOM 784 N N . PHE A 1 106 ? 1.114 -7.154 -5.053 1.00 91.81 106 PHE A N 1
ATOM 785 C CA . PHE A 1 106 ? -0.093 -7.697 -4.437 1.00 91.81 106 PHE A CA 1
ATOM 786 C C . PHE A 1 106 ? 0.157 -7.947 -2.958 1.00 91.81 106 PHE A C 1
ATOM 788 O O . PHE A 1 106 ? 1.156 -8.573 -2.590 1.00 91.81 106 PHE A O 1
ATOM 795 N N . PHE A 1 107 ? -0.756 -7.493 -2.110 1.00 92.12 107 PHE A N 1
ATOM 796 C CA . PHE A 1 107 ? -0.698 -7.773 -0.683 1.00 92.12 107 PHE A CA 1
ATOM 797 C C . PHE A 1 107 ? -0.911 -9.263 -0.399 1.00 92.12 107 PHE A C 1
ATOM 799 O O . PHE A 1 107 ? -1.383 -10.034 -1.243 1.00 92.12 107 PHE A O 1
ATOM 806 N N . LYS A 1 108 ? -0.486 -9.699 0.787 1.00 90.62 108 LYS A N 1
ATOM 807 C CA . LYS A 1 108 ? -0.781 -11.053 1.261 1.00 90.62 108 LYS A CA 1
ATOM 808 C C . LYS A 1 108 ? -2.268 -11.241 1.522 1.00 90.62 108 LYS A C 1
ATOM 810 O O . LYS A 1 108 ? -2.934 -10.333 2.016 1.00 90.62 108 LYS A O 1
ATOM 815 N N . SER A 1 109 ? -2.749 -12.445 1.222 1.00 85.69 109 SER A N 1
ATOM 816 C CA . SER A 1 109 ? -4.121 -12.835 1.519 1.00 85.69 109 SER A CA 1
ATOM 817 C C . SER A 1 109 ? -4.339 -12.981 3.022 1.00 85.69 109 SER A C 1
ATOM 819 O O . SER A 1 109 ? -3.397 -13.243 3.775 1.00 85.69 109 SER A O 1
ATOM 821 N N . ALA A 1 110 ? -5.597 -12.870 3.456 1.00 82.31 110 ALA A N 1
ATOM 822 C CA . ALA A 1 110 ? -6.003 -13.128 4.835 1.00 82.31 110 ALA A CA 1
ATOM 823 C C . ALA A 1 110 ? -5.556 -14.519 5.3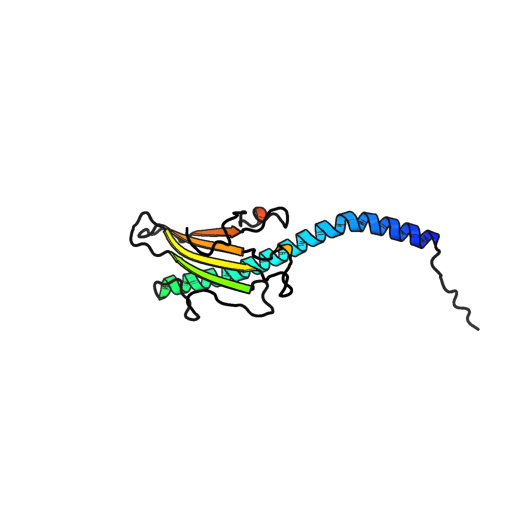26 1.00 82.31 110 ALA A C 1
ATOM 825 O O . ALA A 1 110 ? -5.194 -14.681 6.491 1.00 82.31 110 ALA A O 1
ATOM 826 N N . ALA A 1 111 ? -5.555 -15.514 4.431 1.00 79.56 111 ALA A N 1
ATOM 827 C CA . ALA A 1 111 ? -5.166 -16.889 4.740 1.00 79.56 111 ALA A CA 1
ATOM 828 C C . ALA A 1 111 ? -3.669 -17.040 5.071 1.00 79.56 111 ALA A C 1
ATOM 830 O O . ALA A 1 111 ? -3.301 -17.908 5.859 1.00 79.56 111 ALA A O 1
ATOM 831 N N . ASP A 1 112 ? -2.818 -16.163 4.533 1.00 73.00 112 ASP A N 1
ATOM 832 C CA . ASP A 1 112 ? -1.358 -16.219 4.693 1.00 73.00 112 ASP A CA 1
ATOM 833 C C . ASP A 1 112 ? -0.863 -15.402 5.902 1.00 73.00 112 ASP A C 1
ATOM 835 O O . ASP A 1 112 ? 0.303 -15.009 5.972 1.00 73.00 112 ASP A O 1
ATOM 839 N N . GLY A 1 113 ? -1.764 -15.065 6.830 1.00 70.06 113 GLY A N 1
ATOM 840 C CA . GLY A 1 113 ? -1.494 -14.095 7.894 1.00 70.06 113 GLY A CA 1
ATOM 841 C C . GLY A 1 113 ? -1.430 -12.648 7.392 1.00 70.06 113 GLY A C 1
ATOM 842 O O . GLY A 1 113 ? -0.980 -11.764 8.121 1.00 70.06 113 GLY A O 1
ATOM 843 N N . GLY A 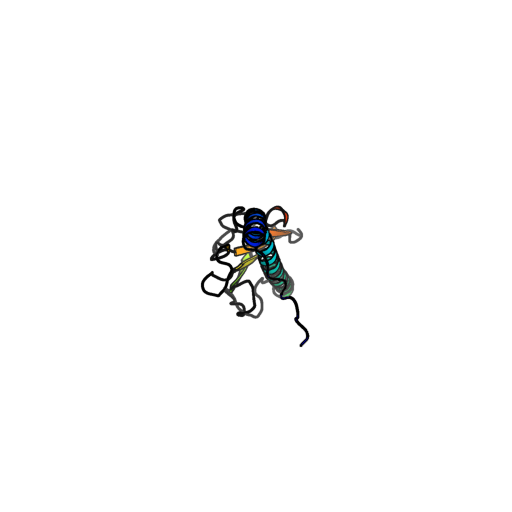1 114 ? -1.869 -12.395 6.153 1.00 66.56 114 GLY A N 1
ATOM 844 C CA . GLY A 1 114 ? -2.071 -11.052 5.630 1.00 66.56 114 GLY A CA 1
ATOM 845 C C . GLY A 1 114 ? -3.230 -10.345 6.328 1.00 66.56 114 GLY A C 1
ATOM 846 O O . GLY A 1 114 ? -4.089 -10.943 6.980 1.00 66.56 114 GLY A O 1
ATOM 847 N N . PHE A 1 115 ? -3.270 -9.026 6.195 1.00 72.38 115 PHE A N 1
ATOM 848 C CA . PHE A 1 115 ? -4.356 -8.238 6.755 1.00 72.38 115 PHE A CA 1
ATOM 849 C C . PHE A 1 115 ? -5.604 -8.474 5.919 1.00 72.38 115 PHE A C 1
ATOM 851 O O . PHE A 1 115 ? -5.621 -8.122 4.747 1.00 72.38 115 PHE A O 1
ATOM 858 N N . ALA A 1 116 ? -6.663 -9.019 6.519 1.00 82.50 116 ALA A N 1
ATOM 859 C CA . ALA A 1 116 ? -7.874 -9.406 5.789 1.00 82.50 116 ALA A CA 1
ATOM 860 C C . ALA A 1 116 ? -8.488 -8.280 4.933 1.00 82.50 116 ALA A C 1
ATOM 862 O O . ALA A 1 116 ? -9.108 -8.545 3.911 1.00 82.50 116 ALA A O 1
ATOM 863 N N . LYS A 1 117 ? -8.272 -7.012 5.309 1.00 85.94 117 LYS A N 1
ATOM 864 C CA . LYS A 1 117 ? -8.715 -5.836 4.538 1.00 85.94 117 LYS A CA 1
ATOM 865 C C . LYS A 1 117 ? -7.914 -5.580 3.248 1.00 85.94 117 LYS A C 1
ATOM 867 O O . LYS A 1 117 ? -8.359 -4.807 2.408 1.00 85.94 117 LYS A O 1
ATOM 872 N N . PHE A 1 118 ? -6.746 -6.199 3.111 1.00 88.44 118 PHE A N 1
ATOM 873 C CA . PHE A 1 118 ? -5.836 -6.107 1.967 1.00 88.44 118 PHE A CA 1
ATOM 874 C C . PHE A 1 118 ? -5.867 -7.369 1.095 1.00 88.44 118 PHE A C 1
ATOM 876 O O . PHE A 1 118 ? -5.109 -7.467 0.132 1.00 88.44 118 PHE A O 1
ATOM 883 N N . ASP A 1 119 ? -6.725 -8.339 1.412 1.00 88.06 119 ASP A N 1
ATOM 884 C CA . ASP A 1 119 ? -6.818 -9.567 0.634 1.00 88.06 119 ASP A CA 1
ATOM 885 C C . ASP A 1 119 ? -7.228 -9.267 -0.815 1.00 88.06 119 ASP A C 1
ATOM 887 O O . ASP A 1 119 ? -8.198 -8.550 -1.071 1.00 88.06 119 ASP A O 1
ATOM 891 N N . GLY A 1 120 ? -6.434 -9.764 -1.764 1.00 85.62 120 GLY A N 1
ATOM 892 C CA . GLY A 1 120 ? -6.594 -9.483 -3.190 1.00 85.62 120 GLY A CA 1
ATOM 893 C C . GLY A 1 120 ? -6.311 -8.036 -3.609 1.00 85.62 120 GLY A C 1
ATOM 894 O O . GLY A 1 120 ? -6.522 -7.717 -4.775 1.00 85.62 120 GLY A O 1
ATOM 895 N N . LYS A 1 121 ? -5.834 -7.178 -2.699 1.00 91.06 121 LYS A N 1
ATOM 896 C CA . LYS A 1 121 ? -5.495 -5.782 -2.990 1.00 91.06 121 LYS A CA 1
ATOM 897 C C . LYS A 1 121 ? -4.081 -5.638 -3.540 1.00 91.06 121 LYS A C 1
ATOM 899 O O . LYS A 1 121 ? -3.196 -6.453 -3.258 1.00 91.06 121 LYS A O 1
ATOM 904 N N . ALA A 1 122 ? -3.849 -4.574 -4.293 1.00 93.06 122 ALA A N 1
ATOM 905 C CA . ALA A 1 122 ? -2.601 -4.296 -4.969 1.00 93.06 122 ALA A CA 1
ATOM 906 C C . ALA A 1 122 ? -2.276 -2.800 -5.051 1.00 93.06 122 ALA A C 1
ATOM 908 O O . ALA A 1 122 ? -3.147 -1.938 -5.155 1.00 93.06 122 ALA A O 1
ATOM 909 N N . ILE A 1 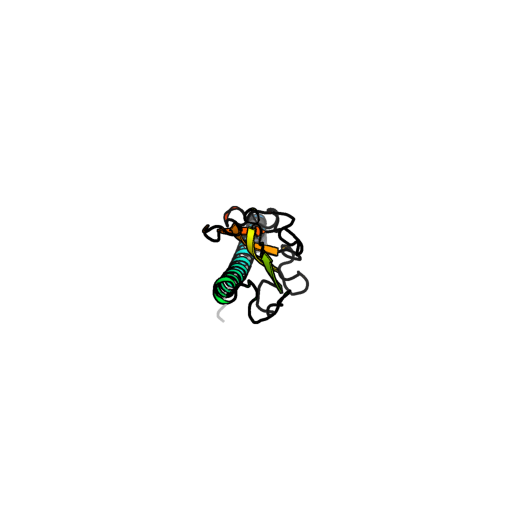123 ? -0.974 -2.523 -5.083 1.00 94.38 123 ILE A N 1
ATOM 910 C CA . ILE A 1 123 ? -0.401 -1.235 -5.467 1.00 94.38 123 ILE A CA 1
ATOM 911 C C . ILE A 1 123 ? 0.161 -1.378 -6.868 1.00 94.38 123 ILE A C 1
ATOM 913 O O . ILE A 1 123 ? 0.921 -2.307 -7.144 1.00 94.38 123 ILE A O 1
ATOM 917 N N . ARG A 1 124 ? -0.140 -0.414 -7.727 1.00 93.06 124 ARG A N 1
ATOM 918 C CA . ARG A 1 124 ? 0.458 -0.292 -9.045 1.00 93.06 124 ARG A CA 1
ATOM 919 C C . ARG A 1 124 ? 1.246 1.005 -9.143 1.00 93.06 124 ARG A C 1
ATOM 921 O O . ARG A 1 124 ? 0.724 2.078 -8.862 1.00 93.06 124 ARG A O 1
ATOM 928 N N . ILE A 1 125 ? 2.491 0.900 -9.592 1.00 93.81 125 ILE A N 1
ATOM 929 C CA . ILE A 1 125 ? 3.340 2.038 -9.927 1.00 93.81 125 ILE A CA 1
ATOM 930 C C . ILE A 1 125 ? 3.603 2.016 -11.429 1.00 93.81 125 ILE A C 1
ATOM 932 O O . ILE A 1 125 ? 4.117 1.043 -11.979 1.00 93.81 125 ILE A O 1
ATOM 936 N N . HIS A 1 126 ? 3.237 3.104 -12.091 1.00 91.00 126 HIS A N 1
ATOM 937 C CA . HIS A 1 126 ? 3.598 3.387 -13.469 1.00 91.00 126 HIS A CA 1
ATOM 938 C C . HIS A 1 126 ? 4.856 4.237 -13.468 1.00 91.00 126 HIS A C 1
ATOM 940 O O . HIS A 1 126 ? 4.871 5.301 -12.856 1.00 91.00 126 HIS A O 1
ATOM 946 N N . ALA A 1 127 ? 5.886 3.803 -14.177 1.00 92.31 127 ALA A N 1
ATOM 947 C CA . ALA A 1 127 ? 7.048 4.613 -14.483 1.00 92.31 127 ALA A CA 1
ATOM 948 C C . ALA A 1 127 ? 7.150 4.738 -16.003 1.00 92.31 127 ALA A C 1
ATOM 950 O O . ALA A 1 127 ? 7.799 3.920 -16.654 1.00 92.31 127 ALA A O 1
ATOM 951 N N . LEU A 1 128 ? 6.444 5.727 -16.555 1.00 89.75 128 LEU A N 1
ATOM 952 C CA . LEU A 1 128 ? 6.177 5.865 -17.988 1.00 89.75 128 LEU A CA 1
ATOM 953 C C . LEU A 1 128 ? 6.600 7.244 -18.511 1.00 89.75 128 LEU A C 1
ATOM 955 O O . LEU A 1 128 ? 6.629 8.224 -17.767 1.00 89.75 128 LEU A O 1
ATOM 959 N N . LYS A 1 129 ? 6.884 7.322 -19.808 1.00 89.25 129 LYS A N 1
ATOM 960 C CA . LYS A 1 129 ? 7.042 8.556 -20.591 1.00 89.25 129 LYS A CA 1
ATOM 961 C C . LYS A 1 129 ? 6.423 8.376 -21.976 1.00 89.25 129 LYS A C 1
ATOM 963 O O . LYS A 1 129 ? 6.065 7.259 -22.332 1.00 89.25 129 LYS A O 1
ATOM 968 N N . ASN A 1 130 ? 6.328 9.438 -22.771 1.00 88.00 130 ASN A N 1
ATOM 969 C CA . ASN A 1 130 ? 5.948 9.289 -24.176 1.00 88.00 130 ASN A CA 1
ATOM 970 C C . ASN A 1 130 ? 7.070 8.582 -24.951 1.00 88.00 130 ASN A C 1
ATOM 972 O O . ASN A 1 130 ? 8.255 8.885 -24.786 1.00 88.00 130 ASN A O 1
ATOM 976 N N . ALA A 1 131 ? 6.689 7.628 -25.790 1.00 84.88 131 ALA A N 1
ATOM 977 C CA . ALA A 1 131 ? 7.616 6.875 -26.609 1.00 84.88 131 ALA A CA 1
ATOM 978 C C . ALA A 1 131 ? 8.316 7.786 -27.619 1.00 84.88 131 ALA A C 1
ATOM 980 O O . ALA A 1 131 ? 7.742 8.741 -28.140 1.00 84.88 131 ALA A O 1
ATOM 981 N N . GLY A 1 132 ? 9.597 7.528 -27.873 1.00 79.56 132 GLY A N 1
ATOM 982 C CA . GLY A 1 132 ? 10.381 8.302 -28.840 1.00 79.56 132 GLY A CA 1
ATOM 983 C C . GLY A 1 132 ? 10.656 9.763 -28.449 1.00 79.56 132 GLY A C 1
ATOM 984 O O . GLY A 1 132 ? 11.402 10.441 -29.159 1.00 79.56 132 GLY A O 1
ATOM 985 N N . THR A 1 133 ? 10.130 10.257 -27.322 1.00 83.44 133 THR A N 1
ATOM 986 C CA . THR A 1 133 ? 10.432 11.599 -26.815 1.00 83.44 133 THR A CA 1
ATOM 987 C C . THR A 1 133 ? 11.597 11.575 -25.820 1.00 83.44 133 THR A C 1
ATOM 989 O O . THR A 1 133 ? 12.011 10.535 -25.287 1.00 83.44 133 THR A O 1
ATOM 992 N N . LYS A 1 134 ? 12.162 12.761 -25.570 1.00 83.81 134 LYS A N 1
ATOM 993 C CA . LYS A 1 134 ? 13.165 12.994 -24.517 1.00 83.81 134 LYS A CA 1
ATOM 994 C C . LYS A 1 134 ? 12.522 13.334 -23.168 1.00 83.81 134 LYS A C 1
ATOM 996 O O . LYS A 1 134 ? 13.222 13.827 -22.286 1.00 83.81 134 LYS A O 1
ATOM 1001 N N . ASP A 1 135 ? 11.222 13.084 -23.015 1.00 87.00 135 ASP A N 1
ATOM 1002 C CA . ASP A 1 135 ? 10.520 13.359 -21.767 1.00 87.00 135 ASP A CA 1
ATOM 1003 C C . ASP A 1 135 ? 11.117 12.519 -20.628 1.00 87.00 135 ASP A C 1
ATOM 1005 O O . ASP A 1 135 ? 11.529 11.371 -20.844 1.00 87.00 135 ASP A O 1
ATOM 1009 N N . PRO A 1 136 ? 11.191 13.066 -19.405 1.00 87.81 136 PRO A N 1
ATOM 1010 C CA . PRO A 1 136 ? 11.595 12.284 -18.251 1.00 87.81 136 PRO A CA 1
ATOM 1011 C C . PRO A 1 136 ? 10.558 11.193 -17.959 1.00 87.81 136 PRO A C 1
ATOM 1013 O O . PRO A 1 136 ? 9.363 11.371 -18.190 1.00 87.81 136 PRO A O 1
ATOM 1016 N N . ILE A 1 137 ? 11.011 10.072 -17.395 1.00 88.94 137 ILE A N 1
ATOM 1017 C CA . ILE A 1 137 ? 10.108 9.037 -16.885 1.00 88.94 137 ILE A CA 1
ATOM 1018 C C . ILE A 1 137 ? 9.374 9.585 -15.660 1.00 88.94 137 ILE A C 1
ATOM 1020 O O . ILE A 1 137 ? 9.999 9.936 -14.657 1.00 88.94 137 ILE A O 1
ATOM 1024 N N . LEU A 1 138 ? 8.046 9.629 -15.737 1.00 91.31 138 LEU A N 1
ATOM 1025 C CA . LEU A 1 138 ? 7.176 10.047 -14.648 1.00 91.31 138 LEU A CA 1
ATOM 1026 C C . LEU A 1 138 ? 6.719 8.827 -13.855 1.00 91.31 138 LEU A C 1
ATOM 1028 O O . LEU A 1 138 ? 6.235 7.846 -14.423 1.00 91.31 138 LEU A O 1
ATOM 1032 N N . LYS A 1 139 ? 6.856 8.907 -12.529 1.00 92.75 139 LYS A N 1
ATOM 1033 C CA . LYS A 1 139 ? 6.330 7.902 -11.606 1.00 92.75 139 LYS A CA 1
ATOM 1034 C C . LYS A 1 139 ? 4.955 8.329 -11.114 1.00 92.75 139 LYS A C 1
ATOM 1036 O O . LYS A 1 139 ? 4.810 9.423 -10.580 1.00 92.75 139 LYS A O 1
ATOM 1041 N N . SER A 1 140 ? 3.966 7.460 -11.264 1.00 93.06 140 SER A N 1
ATOM 1042 C CA . SER A 1 140 ? 2.635 7.631 -10.683 1.00 93.06 140 SER A CA 1
ATOM 1043 C C . SER A 1 140 ? 2.195 6.343 -10.005 1.00 93.06 140 SER A C 1
ATOM 1045 O O . SER A 1 140 ? 2.588 5.251 -10.411 1.00 93.06 140 SER A O 1
ATOM 1047 N N . CYS A 1 141 ? 1.418 6.478 -8.938 1.00 94.56 141 CYS A N 1
ATOM 1048 C CA . CYS A 1 141 ? 0.952 5.369 -8.125 1.00 94.56 141 CYS A CA 1
ATOM 1049 C C . CYS A 1 141 ? -0.572 5.318 -8.145 1.00 94.56 141 CYS A C 1
ATOM 1051 O O . CYS A 1 141 ? -1.221 6.359 -8.095 1.00 94.56 141 CYS A O 1
ATOM 1053 N N . VAL A 1 142 ? -1.136 4.116 -8.182 1.00 93.75 142 VAL A N 1
ATOM 1054 C CA . VAL A 1 142 ? -2.568 3.859 -8.007 1.00 93.75 142 VAL A CA 1
ATOM 1055 C C . VAL A 1 142 ? -2.762 2.594 -7.171 1.00 93.75 142 VAL A C 1
ATOM 1057 O O . VAL A 1 142 ? -1.911 1.703 -7.170 1.00 93.75 142 VAL A O 1
ATOM 1060 N N . THR A 1 143 ? -3.871 2.499 -6.443 1.00 94.25 143 THR A N 1
ATOM 1061 C CA . THR A 1 143 ? -4.169 1.355 -5.564 1.00 94.25 143 THR A CA 1
ATOM 1062 C C . THR A 1 143 ? -5.634 0.950 -5.651 1.00 94.25 143 THR A C 1
ATOM 1064 O O . THR A 1 143 ? -6.487 1.796 -5.867 1.00 94.25 143 THR A O 1
ATOM 1067 N N . ASP A 1 144 ? -5.960 -0.326 -5.461 1.00 92.88 144 ASP A N 1
ATOM 1068 C CA . ASP A 1 144 ? -7.352 -0.812 -5.410 1.00 92.88 144 ASP A CA 1
ATOM 1069 C C . ASP A 1 144 ? -7.877 -0.918 -3.965 1.00 92.88 144 ASP A C 1
ATOM 1071 O O . ASP A 1 144 ? -8.935 -1.512 -3.696 1.00 92.88 144 ASP A O 1
ATOM 1075 N N . ILE A 1 145 ? -7.124 -0.349 -3.024 1.00 91.31 145 ILE A N 1
ATOM 1076 C CA . ILE A 1 145 ? -7.508 -0.235 -1.626 1.00 91.31 145 ILE A CA 1
ATOM 1077 C C . ILE A 1 145 ? -8.487 0.919 -1.483 1.00 91.31 145 ILE A C 1
ATOM 1079 O O . ILE A 1 145 ? -8.151 2.074 -1.720 1.00 91.31 145 ILE A O 1
ATOM 1083 N N . ASP A 1 146 ? -9.701 0.568 -1.087 1.00 87.00 146 ASP A N 1
ATOM 1084 C CA . ASP A 1 146 ? -10.790 1.509 -0.899 1.00 87.00 146 ASP A CA 1
ATOM 1085 C C . ASP A 1 146 ? -10.615 2.344 0.381 1.00 87.00 146 ASP A C 1
ATOM 1087 O O . ASP A 1 146 ? -10.053 1.882 1.383 1.00 87.00 146 ASP A O 1
ATOM 1091 N N . SER A 1 147 ? -11.177 3.555 0.370 1.00 86.06 147 SER A N 1
ATOM 1092 C CA . SER A 1 147 ? -11.112 4.512 1.481 1.00 86.06 147 SER A CA 1
ATOM 1093 C C . SER A 1 147 ? -11.770 4.006 2.776 1.00 86.06 147 SER A C 1
ATOM 1095 O O . SER A 1 147 ? -11.456 4.493 3.867 1.00 86.06 147 SER A O 1
ATOM 1097 N N . SER A 1 148 ? -12.623 2.975 2.705 1.00 84.81 148 SER A N 1
ATOM 1098 C CA . SER A 1 148 ? -13.137 2.260 3.883 1.00 84.81 148 SER A CA 1
ATOM 1099 C C . SER A 1 148 ? -12.042 1.573 4.709 1.00 84.81 148 SER A C 1
ATOM 1101 O O . SER A 1 148 ? -12.205 1.399 5.923 1.00 84.81 148 SER A O 1
ATOM 1103 N N . VAL A 1 149 ? -10.918 1.202 4.086 1.00 85.69 149 VAL A N 1
ATOM 1104 C CA . VAL A 1 149 ? -9.750 0.640 4.772 1.00 85.69 149 VAL A CA 1
ATOM 1105 C C . VAL A 1 149 ? -8.892 1.773 5.330 1.00 85.69 149 VAL A C 1
ATOM 1107 O O . VAL A 1 149 ? -8.688 1.848 6.545 1.00 85.69 149 VAL A O 1
ATOM 1110 N N . PHE A 1 150 ? -8.419 2.654 4.451 1.00 87.62 150 PHE A N 1
ATOM 1111 C CA . PHE A 1 150 ? -7.789 3.936 4.761 1.00 87.62 150 PHE A CA 1
ATOM 1112 C C . PHE A 1 150 ? -7.720 4.771 3.472 1.00 87.62 150 PHE A C 1
ATOM 1114 O O . PHE A 1 150 ? -7.780 4.219 2.377 1.00 87.62 150 PHE A O 1
ATOM 1121 N N . ASP A 1 151 ? -7.566 6.085 3.605 1.00 87.88 151 ASP A N 1
ATOM 1122 C CA . ASP A 1 151 ? -7.408 6.978 2.458 1.00 87.88 151 ASP A CA 1
ATOM 1123 C C . ASP A 1 151 ? -5.940 7.031 1.995 1.00 87.88 151 ASP A C 1
ATOM 1125 O O . ASP A 1 151 ? -5.048 7.423 2.758 1.00 87.88 151 ASP A O 1
ATOM 1129 N N . ALA A 1 152 ? -5.684 6.569 0.769 1.00 88.50 152 ALA A N 1
ATOM 1130 C CA . ALA A 1 152 ? -4.356 6.521 0.159 1.00 88.50 152 ALA A CA 1
ATOM 1131 C C . ALA A 1 152 ? -4.034 7.759 -0.690 1.00 88.50 152 ALA A C 1
ATOM 1133 O O . ALA A 1 152 ? -2.873 7.946 -1.074 1.00 88.50 152 ALA A O 1
ATOM 1134 N N . ASP A 1 153 ? -5.015 8.630 -0.931 1.00 87.12 153 ASP A N 1
ATOM 1135 C CA . ASP A 1 153 ? -4.856 9.828 -1.752 1.00 87.12 153 ASP A CA 1
ATOM 1136 C C . ASP A 1 153 ? -3.854 10.799 -1.100 1.00 87.12 153 ASP A C 1
ATOM 1138 O O . ASP A 1 153 ? -2.978 11.339 -1.778 1.00 87.12 153 ASP A O 1
ATOM 1142 N N . ASP A 1 154 ? -3.874 10.902 0.236 1.00 84.50 154 ASP A N 1
ATOM 1143 C CA . ASP A 1 154 ? -2.902 11.658 1.048 1.00 84.50 154 ASP A CA 1
ATOM 1144 C C . ASP A 1 154 ? -1.443 11.209 0.847 1.00 84.50 154 ASP A C 1
ATOM 1146 O O . ASP A 1 154 ? -0.502 11.930 1.184 1.00 84.50 154 ASP A O 1
ATOM 1150 N N . LEU A 1 155 ? -1.236 9.988 0.351 1.00 87.31 155 LEU A N 1
ATOM 1151 C CA . LEU A 1 155 ? 0.081 9.413 0.079 1.00 87.31 155 LEU A CA 1
ATOM 1152 C C . LEU A 1 155 ? 0.471 9.515 -1.403 1.00 87.31 155 LEU A C 1
ATOM 1154 O O . LEU A 1 155 ? 1.513 8.990 -1.789 1.00 87.31 155 LEU A O 1
ATOM 1158 N N . GLY A 1 156 ? -0.343 10.176 -2.235 1.00 90.75 156 GLY A N 1
ATOM 1159 C CA . GLY A 1 156 ? -0.113 10.295 -3.677 1.00 90.75 156 GLY A CA 1
ATOM 1160 C C . GLY A 1 156 ? -0.379 9.003 -4.455 1.00 90.75 156 GLY A C 1
ATOM 1161 O O . GLY A 1 156 ? 0.097 8.858 -5.580 1.00 90.75 156 GLY A O 1
ATOM 1162 N N . CYS A 1 157 ? -1.125 8.068 -3.862 1.00 94.06 157 CYS A N 1
ATOM 1163 C CA . CYS A 1 157 ? -1.519 6.800 -4.470 1.00 94.06 157 CYS A CA 1
ATOM 1164 C C . CYS A 1 157 ? -3.049 6.694 -4.505 1.00 94.06 157 CYS A C 1
ATOM 1166 O O . CYS A 1 157 ? -3.616 5.972 -3.685 1.00 94.06 157 CYS A O 1
ATOM 1168 N N . PRO A 1 158 ? -3.722 7.412 -5.417 1.00 93.00 158 PRO A N 1
ATOM 1169 C CA . PRO A 1 158 ? -5.173 7.441 -5.467 1.00 93.00 158 PRO A CA 1
ATOM 1170 C C . PRO A 1 158 ? -5.832 6.081 -5.693 1.00 93.00 158 PRO A C 1
ATOM 1172 O O . PRO A 1 158 ? -5.273 5.194 -6.356 1.00 93.00 158 PRO A O 1
ATOM 1175 N N . TYR A 1 159 ? -7.053 5.940 -5.173 1.00 92.56 159 TYR A N 1
ATOM 1176 C CA . TYR A 1 159 ? -7.864 4.744 -5.387 1.00 92.56 159 TYR A CA 1
ATOM 1177 C C . TYR A 1 159 ? -8.337 4.607 -6.843 1.00 92.56 159 TYR A C 1
ATOM 1179 O O . TYR A 1 159 ? -9.008 5.478 -7.397 1.00 92.56 159 TYR A O 1
ATOM 1187 N N . TYR A 1 160 ? -8.061 3.445 -7.429 1.00 89.81 160 TYR A N 1
ATOM 1188 C CA . TYR A 1 160 ? -8.592 2.979 -8.699 1.00 89.81 160 TYR A CA 1
ATOM 1189 C C . TYR A 1 160 ? -8.912 1.489 -8.602 1.00 89.81 160 TYR A C 1
ATOM 1191 O O . TYR A 1 160 ? -8.038 0.659 -8.355 1.00 89.81 160 TYR A O 1
ATOM 1199 N N . SER A 1 161 ? -10.164 1.125 -8.880 1.00 86.38 161 SER A N 1
ATOM 1200 C CA . SER A 1 161 ? -10.652 -0.259 -8.778 1.00 86.38 161 SER A CA 1
ATOM 1201 C C . SER A 1 161 ? -9.905 -1.260 -9.666 1.00 86.38 161 SER A C 1
ATOM 1203 O O . SER A 1 161 ? -9.917 -2.458 -9.393 1.00 86.38 161 SER A O 1
ATOM 1205 N N . TRP A 1 162 ? -9.248 -0.783 -10.725 1.00 83.06 162 TRP A N 1
ATOM 1206 C CA . TRP A 1 162 ? -8.475 -1.603 -11.651 1.00 83.06 162 TRP A CA 1
ATOM 1207 C C . TRP A 1 162 ? -6.992 -1.720 -11.281 1.00 83.06 162 TRP A C 1
ATOM 1209 O O . TRP A 1 162 ? -6.266 -2.415 -11.981 1.00 83.06 162 TRP A O 1
ATOM 1219 N N . ALA A 1 163 ? -6.495 -1.098 -10.206 1.00 80.31 163 ALA A N 1
ATOM 1220 C CA . ALA A 1 163 ? -5.056 -1.115 -9.916 1.00 80.31 163 ALA A CA 1
ATOM 1221 C C . ALA A 1 163 ? -4.478 -2.546 -9.837 1.00 80.31 163 ALA A C 1
ATOM 1223 O O . ALA A 1 163 ? -3.383 -2.785 -10.352 1.00 80.31 163 ALA A O 1
ATOM 1224 N N . GLY A 1 164 ? -5.247 -3.508 -9.308 1.00 75.44 164 GLY A N 1
ATOM 1225 C CA . GLY A 1 164 ? -4.894 -4.931 -9.247 1.00 75.44 164 GLY A CA 1
ATOM 1226 C C . GLY A 1 164 ? -5.100 -5.750 -10.529 1.00 75.44 164 GLY A C 1
ATOM 1227 O O . GLY A 1 164 ? -4.758 -6.935 -10.547 1.00 75.44 164 GLY A O 1
ATOM 1228 N N . THR A 1 165 ? -5.628 -5.178 -11.619 1.00 77.81 165 THR A N 1
ATOM 1229 C CA . THR A 1 165 ? -5.755 -5.912 -12.888 1.00 77.81 165 THR A CA 1
ATOM 1230 C C . THR A 1 165 ? -4.375 -6.162 -13.495 1.00 77.81 165 THR A C 1
ATOM 1232 O O . THR A 1 165 ? -3.589 -5.267 -13.755 1.00 77.81 165 THR A O 1
ATOM 1235 N N . TYR A 1 166 ? -4.031 -7.415 -13.737 1.00 63.34 166 TYR A N 1
ATOM 1236 C CA . TYR A 1 166 ? -2.698 -7.801 -14.218 1.00 63.34 166 TYR A CA 1
ATOM 1237 C C . TYR A 1 166 ? -2.580 -7.744 -15.750 1.00 63.34 166 TYR A C 1
ATOM 1239 O O . TYR A 1 166 ? -1.538 -8.091 -16.299 1.00 63.34 166 TYR A O 1
ATOM 1247 N N . LEU A 1 167 ? -3.645 -7.316 -16.438 1.00 55.69 167 LEU A N 1
ATOM 1248 C CA . LEU A 1 167 ? -3.716 -7.197 -17.889 1.00 55.69 167 LEU A CA 1
ATOM 1249 C C . LEU A 1 167 ? -4.283 -5.824 -18.259 1.00 55.69 167 LEU A C 1
ATOM 1251 O O . LEU A 1 167 ? -5.437 -5.534 -17.958 1.00 55.69 167 LEU A O 1
ATOM 1255 N N . LEU A 1 168 ? -3.453 -5.059 -18.970 1.00 50.09 168 LEU A N 1
ATOM 1256 C CA . LEU A 1 168 ? -3.793 -3.892 -19.788 1.00 50.09 168 LEU A CA 1
ATOM 1257 C C . LEU A 1 168 ? -4.152 -2.601 -19.035 1.00 50.09 168 LEU A C 1
ATOM 1259 O O . LEU A 1 168 ? -5.233 -2.435 -18.477 1.00 50.09 168 LEU A O 1
ATOM 1263 N N . SER A 1 169 ? -3.233 -1.646 -19.138 1.00 41.81 169 SER A N 1
ATOM 1264 C CA . SER A 1 169 ? -3.484 -0.374 -19.823 1.00 41.81 169 SER A CA 1
ATOM 1265 C C . SER A 1 169 ? -2.199 0.016 -20.535 1.00 41.81 169 SER A C 1
ATOM 1267 O O . SER A 1 169 ? -1.190 0.124 -19.799 1.00 41.81 169 SER A O 1
#